Protein AF-A0A0A7PNP7-F1 (afdb_monomer_lite)

Organism: NCBI:txid1515612

Foldseek 3Di:
DDDKDWDFDDDDPVNFKTFAWIDPVPQAIDGGIDTPVCQVVDDPPPPDGDDDDPPDDAPDDRVQQRVQCRVLRHNVSSSVVRVVVVVVD

InterPro domains:
  IPR021341 Protein of unknown function DUF2958 [PF11171] (1-75)

pLDDT: mean 92.22, std 7.81, range [52.84, 98.38]

Sequence (89 aa):
MGAGVWLATLLEPDGDTLHGIADLDMDCVDYGTFSLSELQGLDVGLQLGVERDILFETTAPISVWIDIADIARGIRAAERIIARLEREG

Radius of gyration: 13.49 Å; chains: 1; bounding box: 27×26×37 Å

Structure (mmCIF, N/CA/C/O backbone):
data_AF-A0A0A7PNP7-F1
#
_entry.id   AF-A0A0A7PNP7-F1
#
loop_
_atom_site.group_PDB
_atom_site.id
_atom_site.type_symbol
_atom_site.label_atom_id
_atom_site.label_alt_id
_atom_site.label_comp_id
_atom_site.label_asym_id
_atom_site.label_entity_id
_atom_site.label_seq_id
_atom_site.pdbx_PDB_ins_code
_atom_site.Cartn_x
_atom_site.Cartn_y
_atom_site.Cartn_z
_atom_site.occupancy
_atom_site.B_iso_or_equiv
_atom_site.auth_seq_id
_atom_site.auth_comp_id
_atom_site.auth_asym_id
_atom_site.auth_atom_id
_atom_site.pdbx_PDB_model_num
ATOM 1 N N . MET A 1 1 ? 17.724 -9.035 -3.198 1.00 52.84 1 MET A N 1
ATOM 2 C CA . MET A 1 1 ? 16.507 -8.264 -3.499 1.00 52.84 1 MET A CA 1
ATOM 3 C C . MET A 1 1 ? 15.365 -9.133 -3.025 1.00 52.84 1 MET A C 1
ATOM 5 O O . MET A 1 1 ? 15.273 -10.260 -3.502 1.00 52.84 1 MET A O 1
ATOM 9 N N . GLY A 1 2 ? 14.661 -8.728 -1.974 1.00 64.44 2 GLY A N 1
ATOM 10 C CA . GLY A 1 2 ? 13.445 -9.408 -1.547 1.00 64.44 2 GLY A CA 1
ATOM 11 C C . GLY A 1 2 ? 12.261 -8.948 -2.393 1.00 64.44 2 GLY 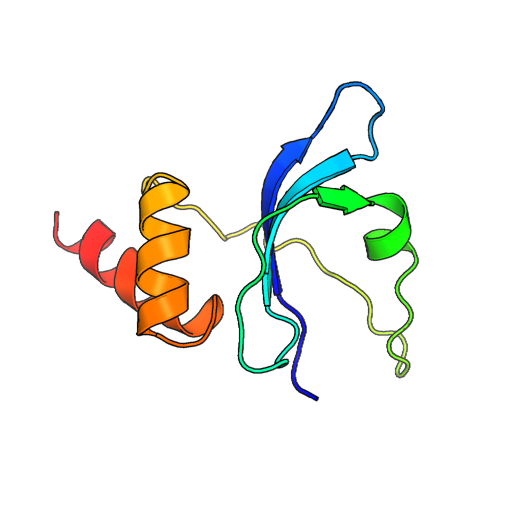A C 1
ATOM 12 O O . GLY A 1 2 ? 12.425 -8.290 -3.423 1.00 64.44 2 GLY A O 1
ATOM 13 N N . ALA A 1 3 ? 11.072 -9.409 -2.019 1.00 77.44 3 ALA A N 1
ATOM 14 C CA . ALA A 1 3 ? 9.863 -9.152 -2.783 1.00 77.44 3 ALA A CA 1
ATOM 15 C C . ALA A 1 3 ? 9.386 -7.716 -2.540 1.00 77.44 3 ALA A C 1
ATOM 17 O O . ALA A 1 3 ? 9.108 -7.361 -1.396 1.00 77.44 3 ALA A O 1
ATOM 18 N N . GLY A 1 4 ? 9.254 -6.928 -3.611 1.00 90.31 4 GLY A N 1
ATOM 19 C CA . GLY A 1 4 ? 8.632 -5.609 -3.535 1.00 90.31 4 GLY A CA 1
ATOM 20 C C . GLY A 1 4 ? 7.190 -5.706 -3.033 1.00 90.31 4 GLY A C 1
ATOM 21 O O . GLY A 1 4 ? 6.467 -6.650 -3.370 1.00 90.31 4 GLY A O 1
ATOM 22 N N . VAL A 1 5 ? 6.775 -4.747 -2.209 1.00 94.62 5 VAL A N 1
ATOM 23 C CA . VAL A 1 5 ? 5.425 -4.674 -1.645 1.00 94.62 5 VAL A CA 1
ATOM 24 C C . VAL A 1 5 ? 4.843 -3.295 -1.895 1.00 94.62 5 VAL A C 1
ATOM 26 O O . VAL A 1 5 ? 5.493 -2.280 -1.665 1.00 94.62 5 VAL A O 1
ATOM 29 N N . TRP A 1 6 ? 3.588 -3.270 -2.327 1.00 96.06 6 TRP A N 1
ATOM 30 C CA . TRP A 1 6 ? 2.820 -2.053 -2.548 1.00 96.06 6 TRP A CA 1
ATOM 31 C C . TRP A 1 6 ? 1.547 -2.109 -1.717 1.00 96.06 6 TRP A C 1
ATOM 33 O O . TRP A 1 6 ? 0.887 -3.147 -1.650 1.00 96.06 6 TRP A O 1
ATOM 43 N N . LEU A 1 7 ? 1.182 -0.978 -1.121 1.00 96.94 7 LEU A N 1
ATOM 44 C CA . LEU A 1 7 ? -0.109 -0.777 -0.477 1.00 96.94 7 LEU A CA 1
ATOM 45 C C . LEU A 1 7 ? -0.776 0.442 -1.108 1.00 96.94 7 LEU A C 1
ATOM 47 O O . LEU A 1 7 ? -0.389 1.577 -0.832 1.00 96.94 7 LEU A O 1
ATOM 51 N N . ALA A 1 8 ? -1.768 0.193 -1.962 1.00 96.75 8 ALA A N 1
ATOM 52 C CA . ALA A 1 8 ? -2.542 1.231 -2.633 1.00 96.75 8 ALA A CA 1
ATOM 53 C C . ALA A 1 8 ? -3.835 1.553 -1.871 1.00 96.75 8 ALA A C 1
ATOM 55 O O . ALA A 1 8 ? -4.502 0.655 -1.356 1.00 96.75 8 ALA A O 1
ATOM 56 N N . THR A 1 9 ? -4.216 2.829 -1.843 1.00 95.31 9 THR A N 1
ATOM 57 C CA . THR A 1 9 ? -5.446 3.319 -1.191 1.00 95.31 9 THR A CA 1
ATOM 58 C C . THR A 1 9 ? -6.447 3.919 -2.167 1.00 95.31 9 THR A C 1
ATOM 60 O O . THR A 1 9 ? -7.639 3.974 -1.869 1.00 95.31 9 THR A O 1
ATOM 63 N N . LEU A 1 10 ? -5.974 4.351 -3.335 1.00 96.44 10 LEU A N 1
ATOM 64 C CA . LEU A 1 10 ? -6.777 4.966 -4.380 1.00 96.44 10 LEU A CA 1
ATOM 65 C C . LEU A 1 10 ? -6.281 4.492 -5.745 1.00 96.44 10 LEU A C 1
ATOM 67 O O . LEU A 1 10 ? -5.074 4.427 -5.972 1.00 96.44 10 LEU A O 1
ATOM 71 N N . LEU A 1 11 ? -7.229 4.199 -6.633 1.00 97.56 11 LEU A N 1
ATOM 72 C CA . LEU A 1 11 ? -7.024 4.089 -8.073 1.00 97.56 11 LEU A CA 1
ATOM 73 C C . LEU A 1 11 ? -7.708 5.294 -8.719 1.00 97.56 11 LEU A C 1
ATOM 75 O O . LEU A 1 11 ? -8.907 5.499 -8.513 1.00 97.56 11 LEU A O 1
ATOM 79 N N . GLU A 1 12 ? -6.946 6.092 -9.455 1.00 98.38 12 GLU A N 1
ATOM 80 C CA . GLU A 1 12 ? -7.457 7.264 -10.159 1.00 98.38 12 GLU A CA 1
ATOM 81 C C . GLU A 1 12 ? -8.426 6.870 -11.296 1.00 98.38 12 GLU A C 1
ATOM 83 O O . GLU A 1 12 ? -8.412 5.733 -11.781 1.00 98.38 12 GLU A O 1
ATOM 88 N N . PRO A 1 13 ? -9.283 7.798 -11.773 1.00 98.38 13 PRO A N 1
ATOM 89 C CA . PRO A 1 13 ? -10.235 7.531 -12.854 1.00 98.38 13 PRO A CA 1
ATOM 90 C C . PRO A 1 13 ? -9.610 7.128 -14.196 1.00 98.38 13 PRO A C 1
ATOM 92 O O . PRO A 1 13 ? -10.333 6.652 -15.071 1.00 98.38 13 PRO A O 1
ATOM 95 N N . ASP A 1 14 ? -8.303 7.338 -14.379 1.00 97.94 14 ASP A N 1
ATOM 96 C CA . ASP A 1 14 ? -7.569 6.867 -15.557 1.00 97.94 14 ASP A CA 1
ATOM 97 C C . ASP A 1 14 ? -7.441 5.334 -15.605 1.00 97.94 14 ASP A C 1
ATOM 99 O O . ASP A 1 14 ? -7.149 4.775 -16.662 1.00 97.94 14 ASP A O 1
ATOM 103 N N . GLY A 1 15 ? -7.727 4.654 -14.489 1.00 97.94 15 GLY A N 1
ATOM 104 C CA . GLY A 1 15 ? -7.658 3.206 -14.365 1.00 97.94 15 GLY A CA 1
ATOM 105 C C . GLY A 1 15 ? -6.235 2.660 -14.259 1.00 97.94 15 GLY A C 1
ATOM 106 O O . GLY A 1 15 ? -6.074 1.443 -14.340 1.00 97.94 15 GLY A O 1
ATOM 107 N N . ASP A 1 16 ? -5.231 3.517 -14.058 1.00 98.25 16 ASP A N 1
ATOM 108 C CA . ASP A 1 16 ? -3.820 3.126 -14.024 1.00 98.25 16 ASP A CA 1
ATOM 109 C C . ASP A 1 16 ? -3.041 3.732 -12.851 1.00 98.25 16 ASP A C 1
ATOM 111 O O . ASP A 1 16 ? -2.227 3.041 -12.242 1.00 98.25 16 ASP A O 1
ATOM 115 N N . THR A 1 17 ? -3.297 4.986 -12.483 1.00 98.31 17 THR A N 1
ATOM 116 C CA . THR A 1 17 ? -2.529 5.661 -11.433 1.00 98.31 17 THR A CA 1
ATOM 117 C C . THR A 1 17 ? -3.016 5.229 -10.050 1.00 98.31 17 THR A C 1
ATOM 119 O O . THR A 1 17 ? -4.130 5.547 -9.630 1.00 98.31 17 THR A O 1
ATOM 122 N N . LEU A 1 18 ? -2.171 4.507 -9.314 1.00 98.00 18 LEU A N 1
ATOM 123 C CA . LEU A 1 18 ? -2.400 4.138 -7.919 1.00 98.00 18 LEU A CA 1
ATOM 124 C C . LEU A 1 18 ? -1.679 5.112 -6.988 1.00 98.00 18 LEU A C 1
ATOM 126 O O . LEU A 1 18 ? -0.542 5.486 -7.257 1.00 98.00 18 LEU A O 1
ATOM 130 N N . HIS A 1 19 ? -2.305 5.464 -5.865 1.00 97.38 19 HIS A N 1
ATOM 131 C CA . HIS A 1 19 ? -1.672 6.213 -4.773 1.00 97.38 19 HIS A CA 1
ATOM 132 C C . HIS A 1 19 ? -1.442 5.313 -3.564 1.00 97.38 19 HIS A C 1
ATOM 134 O O . HIS A 1 19 ? -2.329 4.540 -3.184 1.00 97.38 19 HIS A O 1
ATOM 140 N N . GLY A 1 20 ? -0.289 5.450 -2.912 1.00 96.94 20 GLY A N 1
ATOM 141 C CA . GLY A 1 20 ? 0.006 4.681 -1.712 1.00 96.94 20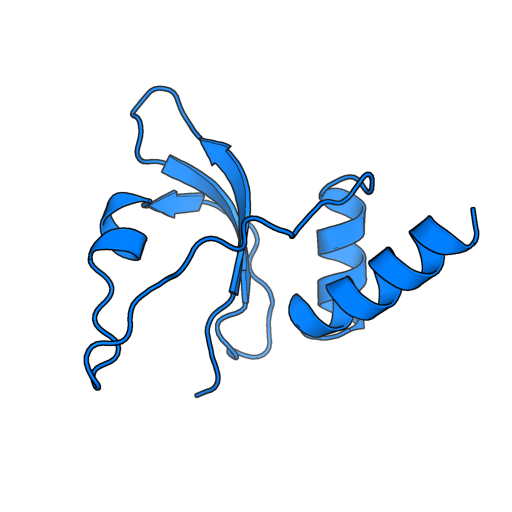 GLY A CA 1
ATOM 142 C C . GLY A 1 20 ? 1.475 4.678 -1.322 1.00 96.94 20 GLY A C 1
ATOM 143 O O . GLY A 1 20 ? 2.200 5.637 -1.582 1.00 96.94 20 GLY A O 1
ATOM 144 N N . ILE A 1 21 ? 1.893 3.585 -0.687 1.00 97.12 21 ILE A N 1
ATOM 145 C CA . ILE A 1 21 ? 3.285 3.347 -0.297 1.00 97.12 21 ILE A CA 1
ATOM 146 C C . ILE A 1 21 ? 3.871 2.133 -1.015 1.00 97.12 21 ILE A C 1
ATOM 148 O O . ILE A 1 21 ? 3.163 1.156 -1.274 1.00 97.12 21 ILE A O 1
ATOM 152 N N . ALA A 1 22 ? 5.168 2.196 -1.301 1.00 95.69 22 ALA A N 1
ATOM 153 C CA . ALA A 1 22 ? 5.940 1.129 -1.918 1.00 95.69 22 ALA A CA 1
ATOM 154 C C . ALA A 1 22 ? 7.212 0.844 -1.111 1.00 95.69 22 ALA A C 1
ATOM 156 O O . ALA A 1 22 ? 7.911 1.754 -0.672 1.00 95.69 22 ALA A O 1
ATOM 157 N N . ASP A 1 23 ? 7.516 -0.435 -0.943 1.00 94.62 23 ASP A N 1
ATOM 158 C CA . ASP A 1 23 ? 8.715 -0.940 -0.287 1.00 94.62 23 ASP A CA 1
ATOM 159 C C . ASP A 1 23 ? 9.423 -1.890 -1.250 1.00 94.62 23 ASP A C 1
ATOM 161 O O . ASP A 1 23 ? 8.920 -2.973 -1.551 1.00 94.62 23 ASP A O 1
ATOM 165 N N . LEU A 1 24 ? 10.557 -1.445 -1.789 1.00 89.94 24 LEU A N 1
ATOM 166 C CA . LEU A 1 24 ? 11.329 -2.163 -2.808 1.00 89.94 24 LEU A CA 1
ATOM 167 C C . LEU A 1 24 ? 12.644 -2.724 -2.247 1.00 89.94 24 LEU A C 1
ATOM 169 O O . LEU A 1 24 ? 13.581 -2.961 -3.010 1.00 89.94 24 LEU A O 1
ATOM 173 N N . ASP A 1 25 ? 12.741 -2.885 -0.921 1.00 82.50 25 ASP A N 1
ATOM 174 C CA . ASP A 1 25 ? 13.987 -3.216 -0.216 1.00 82.50 25 ASP A CA 1
ATOM 175 C C . ASP A 1 25 ? 15.136 -2.238 -0.542 1.00 82.50 25 ASP A C 1
ATOM 177 O O . ASP A 1 25 ? 16.300 -2.625 -0.674 1.00 82.50 25 ASP A O 1
ATOM 181 N N . MET A 1 26 ? 14.808 -0.951 -0.692 1.00 79.62 26 MET A N 1
ATOM 182 C CA . MET A 1 26 ? 15.755 0.127 -1.018 1.00 79.62 26 MET A CA 1
ATOM 183 C C . MET A 1 26 ? 16.055 1.040 0.182 1.00 79.62 26 MET A C 1
ATOM 185 O O . MET A 1 26 ? 16.261 2.239 0.021 1.00 79.62 26 MET A O 1
ATOM 189 N N . ASP A 1 27 ? 16.068 0.481 1.397 1.00 79.81 27 ASP A N 1
ATOM 190 C CA . ASP A 1 27 ? 16.309 1.194 2.665 1.00 79.81 27 ASP A CA 1
ATOM 191 C C . ASP A 1 27 ? 15.323 2.339 2.983 1.00 79.81 27 ASP A C 1
ATOM 193 O O . ASP A 1 27 ? 15.521 3.090 3.945 1.00 79.81 27 ASP A O 1
ATOM 197 N N . CYS A 1 28 ? 14.238 2.478 2.228 1.00 82.94 28 CYS A N 1
ATOM 198 C CA . CYS A 1 28 ? 13.136 3.375 2.541 1.00 82.94 28 CYS A CA 1
ATOM 199 C C . CYS A 1 28 ? 11.822 2.856 1.957 1.00 82.94 28 CYS A C 1
ATOM 201 O O . CYS A 1 28 ? 11.799 2.151 0.948 1.00 82.94 28 CYS A O 1
ATOM 203 N N . VAL A 1 29 ? 10.733 3.239 2.619 1.00 91.69 29 VAL A N 1
ATOM 204 C CA . VAL A 1 29 ? 9.375 3.094 2.101 1.00 91.69 29 VAL A CA 1
ATOM 205 C C . VAL A 1 29 ? 9.020 4.419 1.443 1.00 91.69 29 VAL A C 1
ATOM 207 O O . VAL A 1 29 ? 9.076 5.460 2.098 1.00 91.69 29 VAL A O 1
ATOM 210 N N . ASP A 1 30 ? 8.705 4.389 0.153 1.00 91.81 30 ASP A N 1
ATOM 211 C CA . ASP A 1 30 ? 8.361 5.585 -0.614 1.00 91.81 30 ASP A CA 1
ATOM 212 C C . ASP A 1 30 ? 6.844 5.802 -0.611 1.00 91.81 30 ASP A C 1
ATOM 214 O O . ASP A 1 30 ? 6.076 4.845 -0.716 1.00 91.81 30 ASP A O 1
ATOM 218 N N . TYR A 1 31 ? 6.411 7.057 -0.494 1.00 93.56 31 TYR A N 1
ATOM 219 C CA . TYR A 1 31 ? 5.009 7.458 -0.592 1.00 93.56 31 TYR A CA 1
ATOM 220 C C . TYR A 1 31 ? 4.801 8.246 -1.879 1.00 93.56 31 TYR A C 1
ATOM 222 O O . TYR A 1 31 ? 5.413 9.294 -2.089 1.00 93.56 31 TYR A O 1
ATOM 230 N N . GLY A 1 32 ? 3.882 7.788 -2.722 1.00 94.62 32 GLY A N 1
ATOM 231 C CA . GLY A 1 32 ? 3.660 8.434 -4.003 1.00 94.62 32 GLY A CA 1
ATOM 232 C C . GLY A 1 32 ? 2.665 7.707 -4.885 1.00 94.62 32 GLY A C 1
ATOM 233 O O . GLY A 1 32 ? 1.670 7.152 -4.412 1.00 94.62 32 GLY A O 1
ATOM 234 N N . THR A 1 33 ? 2.943 7.764 -6.185 1.00 96.81 33 THR A N 1
ATOM 235 C CA . THR A 1 33 ? 2.118 7.145 -7.224 1.00 96.81 33 THR A CA 1
ATOM 236 C C . THR A 1 33 ? 2.886 6.062 -7.961 1.00 96.81 33 THR A C 1
ATOM 238 O O . THR A 1 33 ? 4.104 6.158 -8.099 1.00 96.81 33 THR A O 1
ATOM 241 N N . PHE A 1 34 ? 2.178 5.039 -8.427 1.00 96.19 34 PHE A N 1
ATOM 242 C CA . PHE A 1 34 ? 2.726 3.955 -9.241 1.00 96.19 34 PHE A CA 1
ATOM 243 C C . PHE A 1 34 ? 1.674 3.451 -10.235 1.00 96.19 34 PHE A C 1
ATOM 245 O O . PHE A 1 34 ? 0.475 3.535 -9.970 1.00 96.19 34 PHE A O 1
ATOM 252 N N . SER A 1 35 ? 2.119 2.952 -11.389 1.00 96.69 35 SER A N 1
ATOM 253 C CA . SER A 1 35 ? 1.232 2.494 -12.463 1.00 96.69 35 SER A CA 1
ATOM 254 C C . SER A 1 35 ? 0.776 1.050 -12.239 1.00 96.69 35 SER A C 1
ATOM 256 O O . SER A 1 35 ? 1.584 0.141 -12.034 1.00 96.69 35 SER A O 1
ATOM 258 N 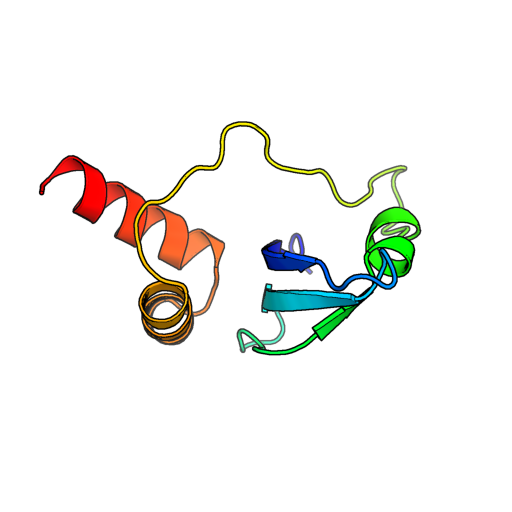N . LEU A 1 36 ? -0.534 0.818 -12.306 1.00 97.00 36 LEU A N 1
ATOM 259 C CA . LEU A 1 36 ? -1.129 -0.513 -12.239 1.00 97.00 36 LEU A CA 1
ATOM 260 C C . LEU A 1 36 ? -0.689 -1.379 -13.425 1.00 97.00 36 LEU A C 1
ATOM 262 O O . LEU A 1 36 ? -0.401 -2.560 -13.238 1.00 97.00 36 LEU A O 1
ATOM 266 N N . SER A 1 37 ? -0.627 -0.818 -14.630 1.00 96.56 37 SER A N 1
ATOM 267 C CA . SER A 1 37 ? -0.180 -1.531 -15.827 1.00 96.56 37 SER A CA 1
ATOM 268 C C . SER A 1 37 ? 1.306 -1.885 -15.766 1.00 96.56 37 SER A C 1
ATOM 270 O O . SER A 1 37 ? 1.669 -2.987 -16.177 1.00 96.56 37 SER A O 1
ATOM 272 N N . GLU A 1 38 ? 2.153 -1.036 -15.173 1.00 94.94 38 GLU A N 1
ATOM 273 C CA . GLU A 1 38 ? 3.549 -1.394 -14.888 1.00 94.94 38 GLU A CA 1
ATOM 274 C C . GLU A 1 38 ? 3.646 -2.543 -13.879 1.00 94.94 38 GLU A C 1
ATOM 276 O O . GLU A 1 38 ? 4.397 -3.488 -14.114 1.00 94.94 38 GLU A O 1
ATOM 281 N N . LEU A 1 39 ? 2.852 -2.528 -12.799 1.00 93.88 39 LEU A N 1
ATOM 282 C CA . LEU A 1 39 ? 2.813 -3.637 -11.834 1.00 93.88 39 LEU A CA 1
ATOM 283 C C . LEU A 1 39 ? 2.326 -4.948 -12.470 1.00 93.88 39 LEU A C 1
ATOM 285 O O . LEU A 1 39 ? 2.883 -6.007 -12.190 1.00 93.88 39 LEU A O 1
ATOM 289 N N . GLN A 1 40 ? 1.313 -4.890 -13.341 1.00 92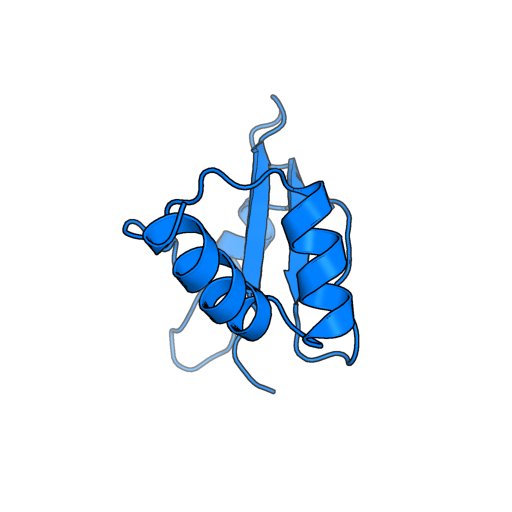.75 40 GLN A N 1
ATOM 290 C CA . GLN A 1 40 ? 0.807 -6.056 -14.081 1.00 92.75 40 GLN A CA 1
ATOM 291 C C . GLN A 1 40 ? 1.819 -6.592 -15.100 1.00 92.75 40 GLN A C 1
ATOM 293 O O . GLN A 1 40 ? 1.842 -7.791 -15.371 1.00 92.75 40 GLN A O 1
ATOM 298 N N . GLY A 1 41 ? 2.625 -5.704 -15.683 1.00 91.06 41 GLY A N 1
ATOM 299 C CA . GLY A 1 41 ? 3.671 -6.037 -16.645 1.00 91.06 41 GLY A CA 1
ATOM 300 C C . GLY A 1 41 ? 5.025 -6.363 -16.013 1.00 91.06 41 GLY A C 1
ATOM 301 O O . GLY A 1 41 ? 5.965 -6.654 -16.753 1.00 91.06 41 GLY A O 1
ATOM 302 N N . LEU A 1 42 ? 5.150 -6.295 -14.683 1.00 89.19 42 LEU A N 1
ATOM 303 C CA . LEU A 1 42 ? 6.420 -6.482 -13.995 1.00 89.19 42 LEU A CA 1
ATOM 304 C C . LEU A 1 42 ? 6.887 -7.939 -14.118 1.00 89.19 42 LEU A C 1
ATOM 306 O O . LEU A 1 42 ? 6.321 -8.842 -13.505 1.00 89.19 42 LEU A O 1
ATOM 310 N N . ASP A 1 43 ? 7.957 -8.146 -14.882 1.00 85.25 43 ASP A N 1
ATOM 311 C CA . ASP A 1 43 ? 8.659 -9.423 -14.988 1.00 85.25 43 ASP A CA 1
ATOM 312 C C . ASP A 1 43 ? 9.901 -9.396 -14.092 1.00 85.25 43 ASP A C 1
ATOM 314 O O . ASP A 1 43 ? 10.891 -8.719 -14.384 1.00 85.25 43 ASP A O 1
ATOM 318 N N . VAL A 1 44 ? 9.852 -10.138 -12.986 1.00 81.38 44 VAL A N 1
ATOM 319 C CA . VAL A 1 44 ? 10.997 -10.319 -12.076 1.00 81.38 44 VAL A CA 1
ATOM 320 C C . VAL A 1 44 ? 11.784 -11.602 -12.379 1.00 81.38 44 VAL A C 1
ATOM 322 O O . VAL A 1 44 ? 12.641 -12.020 -11.597 1.00 81.38 44 VAL A O 1
ATOM 325 N N . GLY A 1 45 ? 11.517 -12.237 -13.523 1.00 82.75 45 GLY A N 1
ATOM 326 C CA . GLY A 1 45 ? 12.013 -13.557 -13.875 1.00 82.75 45 GLY A CA 1
ATOM 327 C C . GLY A 1 45 ? 11.264 -14.673 -13.142 1.00 82.75 45 GLY A C 1
ATOM 328 O O . GLY A 1 45 ? 10.363 -14.450 -12.338 1.00 82.75 45 GLY A O 1
ATOM 329 N N . LEU A 1 46 ? 11.634 -15.925 -13.434 1.00 80.38 46 LEU A N 1
ATOM 330 C CA . LEU A 1 46 ? 11.040 -17.127 -12.820 1.00 80.38 46 LEU A CA 1
ATOM 331 C C . LEU A 1 46 ? 9.516 -17.276 -13.022 1.00 80.38 46 LEU A C 1
ATOM 333 O O . LEU A 1 46 ? 8.887 -18.046 -12.302 1.00 80.38 46 LEU A O 1
ATOM 337 N N . GLN A 1 47 ? 8.935 -16.579 -14.010 1.00 78.88 47 GLN A N 1
ATOM 338 C CA . GLN A 1 47 ? 7.483 -16.518 -14.253 1.00 78.88 47 GLN A CA 1
ATOM 339 C C . GLN A 1 47 ? 6.690 -15.974 -13.050 1.00 78.88 47 GLN A C 1
ATOM 341 O O . GLN A 1 47 ? 5.512 -16.294 -12.893 1.00 78.88 47 GLN A O 1
ATOM 346 N N . LEU A 1 48 ? 7.338 -15.170 -12.203 1.00 80.38 48 LEU A N 1
ATOM 347 C CA . LEU A 1 48 ? 6.719 -14.497 -11.067 1.00 80.38 48 LEU A CA 1
ATOM 348 C C . LEU A 1 48 ? 6.359 -13.061 -11.459 1.00 80.38 48 LEU A C 1
ATOM 350 O O . LEU A 1 48 ? 7.095 -12.404 -12.193 1.00 80.38 48 LEU A O 1
ATOM 354 N N . GLY A 1 49 ? 5.228 -12.588 -10.945 1.00 87.19 49 GLY A N 1
ATOM 355 C CA . GLY A 1 49 ? 4.752 -11.219 -11.106 1.00 87.19 49 GLY A CA 1
ATOM 356 C C . GLY A 1 49 ? 4.182 -10.691 -9.794 1.00 87.19 49 GLY A C 1
ATOM 357 O O . GLY A 1 49 ? 4.263 -11.350 -8.754 1.00 87.19 49 GLY A O 1
ATOM 358 N N . VAL A 1 50 ? 3.601 -9.497 -9.840 1.00 90.69 50 VAL A N 1
ATOM 359 C CA . VAL A 1 50 ? 2.920 -8.916 -8.680 1.00 90.69 50 VAL A CA 1
ATOM 360 C C . VAL A 1 50 ? 1.560 -9.587 -8.501 1.00 90.69 50 VAL A C 1
ATOM 362 O O . VAL A 1 50 ? 0.731 -9.597 -9.410 1.00 90.69 50 VAL A O 1
ATOM 365 N N . GLU A 1 51 ? 1.312 -10.120 -7.307 1.00 91.56 51 GLU A N 1
ATOM 366 C CA . GLU A 1 51 ? 0.025 -10.704 -6.934 1.00 91.56 51 GLU A CA 1
ATOM 367 C C . GLU A 1 51 ? -0.718 -9.794 -5.957 1.00 91.56 51 GLU A C 1
ATOM 369 O O . GLU A 1 51 ? -0.137 -9.232 -5.026 1.00 91.56 51 GLU A O 1
ATOM 374 N N . ARG A 1 52 ? -2.035 -9.675 -6.149 1.00 92.75 52 ARG A N 1
ATOM 375 C CA . ARG A 1 52 ? -2.898 -9.015 -5.172 1.00 92.75 52 ARG A CA 1
ATOM 376 C C . ARG A 1 52 ? -3.144 -9.956 -4.000 1.00 92.75 52 ARG A C 1
ATOM 378 O O . ARG A 1 52 ? -3.709 -11.033 -4.181 1.00 92.75 52 ARG A O 1
ATOM 385 N N . ASP A 1 53 ? -2.842 -9.489 -2.797 1.00 94.88 53 ASP A N 1
ATOM 386 C CA . ASP A 1 53 ? -3.285 -10.154 -1.578 1.00 94.88 53 ASP A CA 1
ATOM 387 C C . ASP A 1 53 ? -4.793 -9.918 -1.373 1.00 94.88 53 ASP A C 1
ATOM 389 O O . ASP A 1 53 ? -5.241 -8.796 -1.136 1.00 94.88 53 ASP A O 1
ATOM 393 N N . ILE A 1 54 ? -5.597 -10.969 -1.550 1.00 95.31 54 ILE A N 1
ATOM 394 C CA . ILE A 1 54 ? -7.063 -10.908 -1.419 1.00 95.31 54 ILE A CA 1
ATOM 395 C C . ILE A 1 54 ? -7.547 -11.084 0.023 1.00 95.31 54 ILE A C 1
ATOM 397 O O . ILE A 1 54 ? -8.731 -10.876 0.283 1.00 95.31 54 ILE A O 1
ATOM 401 N N . LEU A 1 55 ? -6.667 -11.522 0.926 1.00 94.88 55 LEU A N 1
ATOM 402 C CA . LEU A 1 55 ? -6.975 -11.729 2.342 1.00 94.88 55 LEU A CA 1
ATOM 403 C C . LEU A 1 55 ? -6.494 -10.563 3.204 1.00 94.88 55 LEU A C 1
ATOM 405 O O . LEU A 1 55 ? -6.895 -10.461 4.360 1.00 94.88 55 LEU A O 1
ATOM 409 N N . PHE A 1 56 ? -5.647 -9.698 2.650 1.00 95.00 56 PHE A N 1
ATOM 410 C CA . PHE A 1 56 ? -5.227 -8.476 3.305 1.00 95.00 56 PHE A CA 1
ATOM 411 C C . PHE A 1 56 ? -6.408 -7.518 3.514 1.00 95.00 56 PHE A C 1
ATOM 413 O O . PHE A 1 56 ? -7.065 -7.078 2.567 1.00 95.00 56 PHE A O 1
ATOM 420 N N . GLU A 1 57 ? -6.624 -7.149 4.772 1.00 94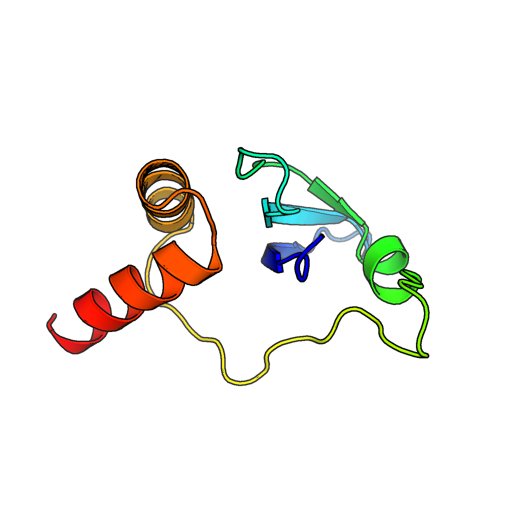.50 57 GLU A N 1
ATOM 421 C CA . GLU A 1 57 ? -7.546 -6.106 5.201 1.00 94.50 57 GLU A CA 1
ATOM 422 C C . GLU A 1 57 ? -6.936 -5.331 6.370 1.00 94.50 57 GLU A C 1
ATOM 424 O O . GLU A 1 57 ? -6.144 -5.861 7.150 1.00 94.50 57 GLU A O 1
ATOM 429 N N . THR A 1 58 ? -7.290 -4.055 6.483 1.00 96.00 58 THR A N 1
ATOM 430 C CA . THR A 1 58 ? -6.861 -3.189 7.581 1.00 96.00 58 THR A CA 1
ATOM 431 C C . THR A 1 58 ? -7.875 -2.067 7.759 1.00 96.00 58 THR A C 1
ATOM 433 O O . THR A 1 58 ? -8.496 -1.602 6.801 1.00 96.00 58 THR A O 1
ATOM 436 N N . THR A 1 59 ? -8.055 -1.638 9.000 1.00 96.06 59 THR A N 1
ATOM 437 C CA . THR A 1 59 ? -8.860 -0.477 9.397 1.00 96.06 59 THR A CA 1
ATOM 438 C C . THR A 1 59 ? -8.002 0.757 9.675 1.00 96.06 59 THR A C 1
ATOM 440 O O . THR A 1 59 ? -8.525 1.873 9.735 1.00 96.06 59 THR A O 1
ATOM 443 N N . ALA A 1 60 ? -6.689 0.580 9.837 1.00 96.88 60 ALA A N 1
ATOM 444 C CA . ALA A 1 60 ? -5.756 1.660 10.092 1.00 96.88 60 ALA A CA 1
ATOM 445 C C . ALA A 1 60 ? -5.651 2.608 8.881 1.00 96.88 60 ALA A C 1
ATOM 447 O O . ALA A 1 60 ? -5.536 2.158 7.737 1.00 96.88 60 ALA A O 1
ATOM 448 N N . PRO A 1 61 ? -5.648 3.935 9.105 1.00 95.69 61 PRO A N 1
ATOM 449 C CA . PRO A 1 61 ? -5.483 4.899 8.026 1.00 95.69 61 PRO A CA 1
ATOM 450 C C . PRO A 1 61 ? -4.069 4.830 7.437 1.00 95.69 61 PRO A C 1
ATOM 452 O O . PRO A 1 61 ? -3.106 4.485 8.121 1.00 95.69 61 PRO A O 1
ATOM 455 N N . ILE A 1 62 ? -3.920 5.247 6.177 1.00 95.19 62 ILE A N 1
ATOM 456 C CA . ILE A 1 62 ? -2.630 5.215 5.468 1.00 95.19 62 ILE A CA 1
ATOM 457 C C . ILE A 1 62 ? -1.521 6.010 6.168 1.00 95.19 62 ILE A C 1
ATOM 459 O O . ILE A 1 62 ? -0.361 5.630 6.086 1.00 95.19 62 ILE A O 1
ATOM 463 N N . SER A 1 63 ? -1.861 7.068 6.910 1.00 95.38 63 SER A N 1
ATOM 464 C CA . SER A 1 63 ? -0.883 7.818 7.706 1.00 95.38 63 SER A CA 1
ATOM 465 C C . SER A 1 63 ? -0.223 6.949 8.778 1.00 95.38 63 SER A C 1
ATOM 467 O O . SER A 1 63 ? 0.983 7.025 8.962 1.00 95.38 63 SER A O 1
ATOM 469 N N . VAL A 1 64 ? -0.989 6.065 9.431 1.00 97.19 64 VAL A N 1
ATOM 470 C CA . VAL A 1 64 ? -0.446 5.107 10.407 1.00 97.19 64 VAL A CA 1
ATOM 471 C C . VAL A 1 64 ? 0.453 4.094 9.706 1.00 97.19 64 VAL A C 1
ATOM 473 O O . VAL A 1 64 ? 1.515 3.760 10.218 1.00 97.19 64 VAL A O 1
ATOM 476 N N . TRP A 1 65 ? 0.064 3.631 8.518 1.00 97.62 65 TRP A N 1
ATOM 477 C CA . TRP A 1 65 ? 0.908 2.745 7.719 1.00 97.62 65 TRP A CA 1
ATOM 478 C C . TRP A 1 65 ? 2.241 3.391 7.337 1.00 97.62 65 TRP A C 1
ATOM 480 O O . TRP A 1 65 ? 3.267 2.740 7.490 1.00 97.62 65 TRP A O 1
ATOM 490 N N . ILE A 1 66 ? 2.244 4.657 6.910 1.00 95.94 66 ILE A N 1
ATOM 491 C CA . ILE A 1 66 ? 3.468 5.415 6.603 1.00 95.94 66 ILE A CA 1
ATOM 492 C C . ILE A 1 66 ? 4.364 5.508 7.843 1.00 95.94 66 ILE A C 1
ATOM 494 O O . ILE A 1 66 ? 5.524 5.099 7.787 1.00 95.94 66 ILE A O 1
ATOM 498 N N . ASP A 1 67 ? 3.816 5.975 8.968 1.00 96.44 67 ASP A N 1
ATOM 499 C CA . ASP A 1 67 ? 4.578 6.178 10.205 1.00 96.44 67 ASP A CA 1
ATOM 500 C C . ASP A 1 67 ? 5.198 4.866 10.712 1.00 96.44 67 ASP A C 1
ATOM 502 O O . ASP A 1 67 ? 6.384 4.795 11.039 1.00 96.44 67 ASP A O 1
ATOM 506 N N . ILE A 1 68 ? 4.404 3.791 10.763 1.00 97.62 68 ILE A N 1
ATOM 507 C CA . ILE A 1 68 ? 4.877 2.498 11.261 1.00 97.62 68 ILE A CA 1
ATOM 508 C C . ILE A 1 68 ? 5.840 1.842 10.267 1.00 97.62 68 ILE A C 1
ATOM 510 O O . ILE A 1 68 ? 6.791 1.200 10.706 1.00 97.62 68 ILE A O 1
ATOM 514 N N . ALA A 1 69 ? 5.641 1.994 8.956 1.00 95.88 69 ALA A N 1
ATOM 515 C CA . ALA A 1 69 ? 6.547 1.433 7.956 1.00 95.88 69 ALA A CA 1
ATOM 516 C C . ALA A 1 69 ? 7.915 2.124 7.957 1.00 95.88 69 ALA A C 1
ATOM 518 O O . ALA A 1 69 ? 8.922 1.434 7.792 1.00 95.88 69 ALA A O 1
ATOM 519 N N . ASP A 1 70 ? 7.980 3.430 8.233 1.00 93.12 70 ASP A N 1
ATOM 520 C CA . ASP A 1 70 ? 9.251 4.136 8.436 1.00 93.12 70 ASP A CA 1
ATOM 521 C C . ASP A 1 70 ? 9.987 3.624 9.687 1.00 93.12 70 ASP A C 1
ATOM 523 O O . ASP A 1 70 ? 11.152 3.223 9.616 1.00 93.12 70 ASP A O 1
ATOM 527 N N . ILE A 1 71 ? 9.283 3.514 10.821 1.00 94.69 71 ILE A N 1
ATOM 528 C CA . ILE A 1 71 ? 9.848 3.003 12.084 1.00 94.69 71 ILE A CA 1
ATOM 529 C C . ILE A 1 71 ? 10.305 1.545 11.947 1.00 94.69 71 ILE A C 1
ATOM 531 O O . ILE A 1 71 ? 11.386 1.173 12.407 1.00 94.69 71 ILE A O 1
ATOM 535 N N . ALA A 1 72 ? 9.470 0.703 11.339 1.00 94.81 72 ALA A N 1
ATOM 536 C CA . ALA A 1 72 ? 9.709 -0.728 11.189 1.00 94.81 72 ALA A CA 1
ATOM 537 C C . ALA A 1 72 ? 10.619 -1.064 9.999 1.00 94.81 72 ALA A C 1
ATOM 539 O O . ALA A 1 72 ? 11.006 -2.225 9.851 1.00 94.81 72 ALA A O 1
ATOM 540 N N . ARG A 1 73 ? 10.972 -0.057 9.185 1.00 92.19 73 ARG A N 1
ATOM 541 C CA . ARG A 1 73 ? 11.818 -0.166 7.990 1.00 92.19 73 ARG A CA 1
ATOM 542 C C . ARG A 1 73 ? 11.262 -1.160 6.966 1.00 92.19 73 ARG A C 1
ATOM 544 O O . ARG A 1 73 ? 12.016 -1.946 6.402 1.00 92.19 73 ARG A O 1
ATOM 551 N N . GLY A 1 74 ? 9.943 -1.136 6.767 1.00 94.25 74 GLY A N 1
ATOM 552 C CA . GLY A 1 74 ? 9.286 -1.891 5.703 1.00 94.25 74 GLY A CA 1
ATOM 553 C C . GLY A 1 74 ? 7.804 -2.193 5.929 1.00 94.25 74 GLY A C 1
ATOM 554 O O . GLY A 1 74 ? 7.327 -2.323 7.064 1.00 94.25 74 GLY A O 1
ATOM 555 N N . ILE A 1 75 ? 7.065 -2.374 4.832 1.00 95.94 75 ILE A N 1
ATOM 556 C CA . ILE A 1 75 ? 5.601 -2.562 4.844 1.00 95.94 75 ILE A CA 1
ATOM 557 C C . ILE A 1 75 ? 5.219 -3.887 5.509 1.00 95.94 75 ILE A C 1
ATOM 559 O O . ILE A 1 75 ? 4.316 -3.926 6.342 1.00 95.94 75 ILE A O 1
ATOM 563 N N . ARG A 1 76 ? 5.939 -4.980 5.228 1.00 94.12 76 ARG A N 1
ATOM 564 C CA . ARG A 1 76 ? 5.661 -6.291 5.854 1.00 94.12 76 ARG A CA 1
ATOM 565 C C . ARG A 1 76 ? 5.906 -6.289 7.358 1.00 94.12 76 ARG A C 1
ATOM 567 O O . ARG A 1 76 ? 5.281 -7.053 8.094 1.00 94.12 76 ARG A O 1
ATOM 574 N N . ALA A 1 77 ? 6.856 -5.482 7.824 1.00 94.81 77 ALA A N 1
ATOM 575 C CA . ALA A 1 77 ? 7.099 -5.322 9.250 1.00 94.81 77 ALA A CA 1
ATOM 576 C C . ALA A 1 77 ? 5.981 -4.502 9.905 1.00 94.81 77 ALA A C 1
ATOM 578 O O . ALA A 1 77 ? 5.469 -4.921 10.946 1.00 94.81 77 ALA A O 1
ATOM 579 N N . ALA A 1 78 ? 5.543 -3.421 9.254 1.00 96.69 78 ALA A N 1
ATOM 580 C CA . ALA A 1 78 ? 4.395 -2.634 9.690 1.00 96.69 78 ALA A CA 1
ATOM 581 C C . ALA A 1 78 ? 3.102 -3.453 9.751 1.00 96.69 78 ALA A C 1
ATOM 583 O O . ALA A 1 78 ? 2.393 -3.383 10.752 1.00 96.69 78 ALA A O 1
ATOM 584 N N . GLU A 1 79 ? 2.848 -4.306 8.756 1.00 96.69 79 GLU A N 1
ATOM 585 C CA . GLU A 1 79 ? 1.676 -5.187 8.700 1.00 96.69 79 GLU A CA 1
ATOM 586 C C . GLU A 1 79 ? 1.543 -6.049 9.958 1.00 96.69 79 GLU A C 1
ATOM 588 O O . GLU A 1 79 ? 0.480 -6.103 10.574 1.00 96.69 79 GLU A O 1
ATOM 593 N N . ARG A 1 80 ? 2.640 -6.666 10.417 1.00 96.25 80 ARG A N 1
ATOM 594 C CA . ARG A 1 80 ? 2.627 -7.489 11.638 1.00 96.25 80 ARG A CA 1
ATOM 595 C C . ARG A 1 80 ? 2.305 -6.681 12.895 1.00 96.25 80 ARG A C 1
ATOM 597 O O . ARG A 1 80 ? 1.650 -7.208 13.795 1.00 96.25 80 ARG A O 1
ATOM 604 N N . ILE A 1 81 ? 2.787 -5.441 12.969 1.00 97.56 81 ILE A N 1
ATOM 605 C CA . ILE A 1 81 ? 2.564 -4.539 14.105 1.00 97.56 81 ILE A CA 1
ATOM 606 C C . ILE A 1 81 ? 1.110 -4.064 14.109 1.00 97.56 81 ILE A C 1
ATOM 608 O O . ILE A 1 81 ? 0.417 -4.231 15.110 1.00 97.56 81 ILE A O 1
ATOM 612 N N . ILE A 1 82 ? 0.629 -3.537 12.983 1.00 97.88 82 ILE A N 1
ATOM 613 C CA . ILE A 1 82 ? -0.725 -2.991 12.845 1.00 97.88 82 ILE A CA 1
ATOM 614 C C . ILE A 1 82 ? -1.764 -4.089 13.055 1.00 97.88 82 ILE A C 1
ATOM 616 O O . ILE A 1 82 ? -2.630 -3.939 13.911 1.00 97.88 82 ILE A O 1
ATOM 620 N N . ALA A 1 83 ? -1.609 -5.248 12.409 1.00 96.31 83 ALA A N 1
ATOM 621 C CA . ALA A 1 83 ? -2.533 -6.364 12.590 1.00 96.31 83 ALA A CA 1
ATOM 622 C C . ALA A 1 83 ? -2.578 -6.862 14.045 1.00 96.31 83 ALA A C 1
ATOM 624 O O . ALA A 1 83 ? -3.577 -7.433 14.481 1.00 96.31 83 ALA A O 1
ATOM 625 N N . ARG A 1 84 ? -1.499 -6.690 14.826 1.00 96.06 84 ARG A N 1
ATOM 626 C CA . ARG A 1 84 ? -1.520 -7.003 16.260 1.00 96.06 84 ARG A CA 1
ATOM 627 C C . ARG A 1 84 ? -2.348 -5.986 17.037 1.00 96.06 84 ARG A C 1
ATOM 629 O O . ARG A 1 84 ? -3.172 -6.422 17.835 1.00 96.06 84 ARG A O 1
ATOM 636 N N . LEU A 1 85 ? -2.142 -4.697 16.780 1.00 94.62 85 LEU A N 1
ATOM 637 C CA . LEU A 1 85 ? -2.871 -3.603 17.423 1.00 94.62 85 LEU A CA 1
ATOM 638 C C . LEU A 1 85 ? -4.374 -3.665 17.117 1.00 94.62 85 LEU A C 1
ATOM 640 O O . LEU A 1 85 ? -5.184 -3.528 18.025 1.00 94.62 85 LEU A O 1
ATOM 644 N N . GLU A 1 86 ? -4.750 -3.962 15.873 1.00 94.81 86 GLU A N 1
ATOM 645 C CA . GLU A 1 86 ? -6.155 -4.074 15.452 1.00 94.81 86 GLU A CA 1
ATOM 646 C C . GLU A 1 86 ? -6.891 -5.267 16.079 1.00 94.81 86 GLU A C 1
ATOM 648 O O . GLU A 1 86 ? -8.105 -5.229 16.223 1.00 94.81 86 GLU A O 1
ATOM 653 N N . ARG A 1 87 ? -6.178 -6.328 16.485 1.00 91.06 87 ARG A N 1
ATOM 654 C CA . ARG A 1 87 ? -6.776 -7.463 17.217 1.00 91.06 87 ARG A CA 1
ATOM 655 C C . ARG A 1 87 ? -6.949 -7.206 18.714 1.00 91.06 87 ARG A C 1
ATOM 657 O O . ARG A 1 87 ? -7.610 -7.998 19.383 1.00 91.06 87 ARG A O 1
ATOM 664 N N . GLU A 1 88 ? -6.259 -6.207 19.256 1.00 86.19 88 GLU A N 1
ATOM 665 C CA . GLU A 1 88 ? -6.250 -5.890 20.690 1.00 86.19 88 GLU A CA 1
ATOM 666 C C . GLU A 1 88 ? -7.152 -4.706 21.060 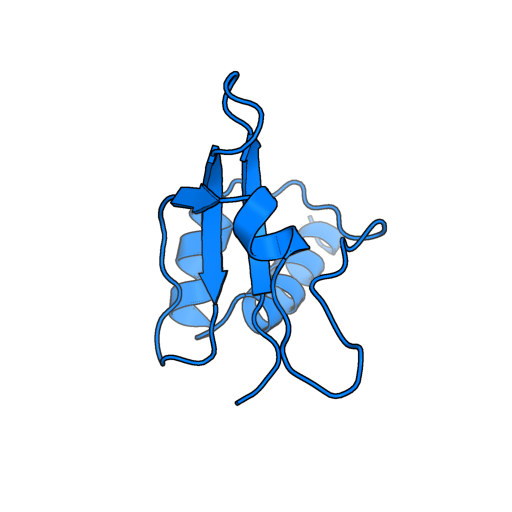1.00 86.19 88 GLU A C 1
ATOM 668 O O . GLU A 1 88 ? -7.457 -4.550 22.244 1.00 86.19 88 GLU A O 1
ATOM 673 N N . GLY A 1 89 ? -7.550 -3.888 20.080 1.00 68.31 89 GLY A N 1
ATOM 674 C CA . GLY A 1 89 ? -8.498 -2.778 20.234 1.00 68.31 89 GLY A CA 1
ATOM 675 C C . GLY A 1 89 ? -9.946 -3.208 20.054 1.00 68.31 89 GLY A C 1
ATOM 676 O O . GLY A 1 89 ? -10.792 -2.669 20.801 1.00 68.31 89 GLY A O 1
#

Secondary structure (DSSP, 8-state):
----EEEEEEE-TTSSEEEEEEE-SSSSEEEEEEEHHHHHT---STT------SS----S-HHHHHHHHHHHTSHHHHHHHHHHHHHH-